Protein AF-A0AAU4M6V3-F1 (afdb_monomer_lite)

Foldseek 3Di:
DAPVVLVVVLVLQQDDPVCSVVPDDDDPPDGGPDALVRSQVVLVVVLVVVVVVVVVVDPPNPRFWDQAWPDPPPCPPDVDQDPCNVVCPGGGDTDTPDGDDGDDDDDDDDDPVRLVVLLVPDPDPVSNVLSVCCVPPVDDSVVSVVDDPVNDDDPVPPDDD

Radius of gyration: 23.72 Å; chains: 1; bounding box: 54×52×57 Å

pLDDT: mean 80.27, std 14.98, range [43.78, 98.06]

Sequence (161 aa):
MDLEAMAGFVAWLRLPPPARGGAVSVLPTVEPHCSASSVNRKLAAVGSFYEFHARSGVAVANLLVVMRPAGRHRAAATSFKPFLQHIASGKPERQRTIKLKADRRRPRVLTATQAQAILDACEHLRDRLLFALLLDTGVRIGEALGLRHDDLVALLDRWTW

Structure (mmCIF, N/CA/C/O backbone):
data_AF-A0AAU4M6V3-F1
#
_entry.id   AF-A0AAU4M6V3-F1
#
loop_
_atom_site.group_PDB
_atom_site.id
_atom_site.type_symbol
_atom_site.label_atom_id
_atom_site.label_alt_id
_atom_site.label_comp_id
_atom_site.label_asym_id
_atom_site.label_entity_id
_atom_site.label_seq_id
_atom_site.pdbx_PDB_ins_code
_atom_site.Cartn_x
_atom_site.Cartn_y
_atom_site.Cartn_z
_atom_site.occupancy
_atom_site.B_iso_or_equiv
_atom_site.auth_seq_id
_atom_site.auth_comp_id
_atom_site.auth_asym_id
_atom_site.auth_atom_id
_atom_site.pdbx_PDB_model_num
ATOM 1 N N . MET A 1 1 ? 16.292 1.849 -25.077 1.00 64.75 1 MET A N 1
ATOM 2 C CA . MET A 1 1 ? 16.595 2.289 -23.701 1.00 64.75 1 MET A CA 1
ATOM 3 C C . MET A 1 1 ? 17.654 1.353 -23.165 1.00 64.75 1 MET A C 1
ATOM 5 O O . MET A 1 1 ? 17.410 0.153 -23.151 1.00 64.75 1 MET A O 1
ATOM 9 N N . ASP A 1 2 ? 18.811 1.880 -22.792 1.00 76.06 2 ASP A N 1
ATOM 10 C CA . ASP A 1 2 ? 19.913 1.111 -22.219 1.00 76.06 2 ASP A CA 1
ATOM 11 C C . ASP A 1 2 ? 19.923 1.199 -20.681 1.00 76.06 2 ASP A C 1
ATOM 13 O O . ASP A 1 2 ? 19.052 1.808 -20.048 1.00 76.06 2 ASP A O 1
ATOM 17 N N . LEU A 1 3 ? 20.894 0.521 -20.071 1.00 77.44 3 LEU A N 1
ATOM 18 C CA . LEU A 1 3 ? 21.050 0.479 -18.621 1.00 77.44 3 LEU A CA 1
ATOM 19 C C . LEU A 1 3 ? 21.471 1.840 -18.046 1.00 77.44 3 LEU A C 1
ATOM 21 O O . LEU A 1 3 ? 21.048 2.196 -16.946 1.00 77.44 3 LEU A O 1
ATOM 25 N N . GLU A 1 4 ? 22.271 2.598 -18.791 1.00 82.75 4 GLU A N 1
ATOM 26 C CA . GLU A 1 4 ? 22.817 3.888 -18.376 1.00 82.75 4 GLU A CA 1
ATOM 27 C C . GLU A 1 4 ? 21.733 4.963 -18.307 1.00 82.75 4 GLU A C 1
ATOM 29 O O . GLU A 1 4 ? 21.595 5.622 -17.277 1.00 82.75 4 GLU A O 1
ATOM 34 N N . ALA A 1 5 ? 20.866 5.053 -19.319 1.00 83.81 5 ALA A N 1
ATOM 35 C CA . ALA A 1 5 ? 19.704 5.935 -19.300 1.00 83.81 5 ALA A CA 1
ATOM 36 C C . ALA A 1 5 ? 18.797 5.642 -18.099 1.00 83.81 5 ALA A C 1
ATOM 38 O O . ALA A 1 5 ? 18.231 6.551 -17.489 1.00 83.81 5 ALA A O 1
ATOM 39 N N . MET A 1 6 ? 18.673 4.369 -17.715 1.00 82.06 6 MET A N 1
ATOM 40 C CA . MET A 1 6 ? 17.839 3.976 -16.588 1.00 82.06 6 MET A CA 1
ATOM 41 C C . MET A 1 6 ? 18.514 4.230 -15.231 1.00 82.06 6 MET A C 1
ATOM 43 O O . MET A 1 6 ? 17.843 4.626 -14.274 1.00 82.06 6 MET A O 1
ATOM 47 N N . ALA A 1 7 ? 19.841 4.114 -15.146 1.00 85.25 7 ALA A N 1
ATOM 48 C CA . ALA A 1 7 ? 20.612 4.578 -13.995 1.00 85.25 7 ALA A CA 1
ATOM 49 C C . ALA A 1 7 ? 20.540 6.111 -13.843 1.00 85.25 7 ALA A C 1
ATOM 51 O O . ALA A 1 7 ? 20.292 6.608 -12.741 1.00 85.25 7 ALA A O 1
ATOM 52 N N . GLY A 1 8 ? 20.651 6.852 -14.949 1.00 89.62 8 GLY A N 1
ATOM 53 C CA . GLY A 1 8 ? 20.475 8.303 -15.005 1.00 89.62 8 GLY A CA 1
ATOM 54 C C . GLY A 1 8 ? 19.071 8.733 -14.581 1.00 89.62 8 GLY A C 1
ATOM 55 O O . GLY A 1 8 ? 18.921 9.640 -13.764 1.00 89.62 8 GLY A O 1
ATOM 56 N N . PHE A 1 9 ? 18.033 8.018 -15.021 1.00 88.56 9 PHE A N 1
ATOM 57 C CA . PHE A 1 9 ? 16.661 8.247 -14.564 1.00 88.56 9 PHE A CA 1
ATOM 58 C C . PHE A 1 9 ? 16.503 8.030 -13.053 1.00 88.56 9 PHE A C 1
ATOM 60 O O . PHE A 1 9 ? 15.847 8.822 -12.373 1.00 88.56 9 PHE A O 1
ATOM 67 N N . VAL A 1 10 ? 17.130 6.989 -12.491 1.00 90.44 10 VAL A N 1
ATOM 68 C CA . VAL A 1 10 ? 17.147 6.766 -11.037 1.00 90.44 10 VAL A CA 1
ATOM 69 C C . VAL A 1 10 ? 17.839 7.914 -10.304 1.00 90.44 10 VAL A C 1
ATOM 71 O O . VAL A 1 10 ? 17.310 8.377 -9.291 1.00 90.44 10 VAL A O 1
ATOM 74 N N . ALA A 1 11 ? 18.986 8.385 -10.799 1.00 89.69 11 ALA A N 1
ATOM 75 C CA . ALA A 1 11 ? 19.688 9.530 -10.226 1.00 89.69 11 ALA A CA 1
ATOM 76 C C . ALA A 1 11 ? 18.811 10.792 -10.270 1.00 89.69 11 ALA A C 1
ATOM 78 O O . ALA A 1 11 ? 18.588 11.424 -9.239 1.00 89.69 11 ALA A O 1
ATOM 79 N N . TRP A 1 12 ? 18.204 11.081 -11.423 1.00 91.56 12 TRP A N 1
ATOM 80 C CA . TRP A 1 12 ? 17.299 12.212 -11.624 1.00 91.56 12 TRP A CA 1
ATOM 81 C C . TRP A 1 12 ? 16.072 12.175 -10.699 1.00 91.56 12 TRP A C 1
ATOM 83 O O . TRP A 1 12 ? 15.699 13.188 -10.106 1.00 91.56 12 TRP A O 1
ATOM 93 N N . LEU A 1 13 ? 15.469 10.999 -10.486 1.00 91.88 13 LEU A N 1
ATOM 94 C CA . LEU A 1 13 ? 14.350 10.829 -9.551 1.00 91.88 13 LEU A CA 1
ATOM 95 C C . LEU A 1 13 ? 14.723 11.129 -8.094 1.00 91.88 13 LEU A C 1
ATOM 97 O O . LEU A 1 13 ? 13.851 11.511 -7.305 1.00 91.88 13 LEU A O 1
ATOM 101 N N . ARG A 1 14 ? 15.988 10.913 -7.722 1.00 90.88 14 ARG A N 1
ATOM 102 C CA . ARG A 1 14 ? 16.494 11.165 -6.369 1.00 90.88 14 ARG A CA 1
ATOM 103 C C . ARG A 1 14 ? 16.836 12.636 -6.135 1.00 90.88 14 ARG A C 1
ATOM 105 O O . ARG A 1 14 ? 16.884 13.029 -4.972 1.00 90.88 14 ARG A O 1
ATOM 112 N N . LEU A 1 15 ? 16.977 13.442 -7.190 1.00 91.50 15 LEU A N 1
ATOM 113 C CA . LEU A 1 15 ? 17.147 14.889 -7.067 1.00 91.50 15 LEU A CA 1
ATOM 114 C C . LEU A 1 15 ? 15.860 15.563 -6.542 1.00 91.50 15 LEU A C 1
ATOM 116 O O . LEU A 1 15 ? 14.745 15.190 -6.958 1.00 91.50 15 LEU A O 1
ATOM 120 N N . PRO A 1 16 ? 15.993 16.586 -5.675 1.00 88.88 16 PRO A N 1
ATOM 121 C CA . PRO A 1 16 ? 14.912 17.510 -5.351 1.00 88.88 16 PRO A CA 1
ATOM 122 C C . PRO A 1 16 ? 14.309 18.131 -6.620 1.00 88.88 16 PRO A C 1
ATOM 124 O O . PRO A 1 16 ? 15.058 18.415 -7.556 1.00 88.88 16 PRO A O 1
ATOM 127 N N . PRO A 1 17 ? 12.986 18.383 -6.678 1.00 89.00 17 PRO A N 1
ATOM 128 C CA . PRO A 1 17 ? 12.339 18.945 -7.864 1.00 89.00 17 PRO A CA 1
ATOM 129 C C . PRO A 1 17 ? 13.012 20.212 -8.426 1.00 89.00 17 PRO A C 1
ATOM 131 O O . PRO A 1 17 ? 13.199 20.249 -9.641 1.00 89.00 17 PRO A O 1
ATOM 134 N N . PRO A 1 18 ? 13.469 21.183 -7.605 1.00 85.69 18 PRO A N 1
ATOM 135 C CA . PRO A 1 18 ? 14.157 22.375 -8.114 1.00 85.69 18 PRO A CA 1
ATOM 136 C C . PRO A 1 18 ? 15.492 22.080 -8.814 1.00 85.69 18 PRO A C 1
ATOM 138 O O . PRO A 1 18 ? 15.881 22.790 -9.733 1.00 85.69 18 PRO A O 1
ATOM 141 N N . ALA A 1 19 ? 16.189 21.012 -8.418 1.00 86.00 19 ALA A N 1
ATOM 142 C CA . ALA A 1 19 ? 17.497 20.656 -8.966 1.00 86.00 19 ALA A CA 1
ATOM 143 C C . ALA A 1 19 ? 17.424 19.810 -10.246 1.00 86.00 19 ALA A C 1
ATOM 145 O O . ALA A 1 19 ? 18.429 19.599 -10.921 1.00 86.00 19 ALA A O 1
ATOM 146 N N . ARG A 1 20 ? 16.234 19.330 -10.624 1.00 87.62 20 ARG A N 1
ATOM 147 C CA . ARG A 1 20 ? 16.053 18.489 -11.819 1.00 87.62 20 ARG A CA 1
ATOM 148 C C . ARG A 1 20 ? 16.263 19.226 -13.135 1.00 87.62 20 ARG A C 1
ATOM 150 O O . ARG A 1 20 ? 16.505 18.566 -14.140 1.00 87.62 20 ARG A O 1
ATOM 157 N N . GLY A 1 21 ? 16.153 20.553 -13.121 1.00 82.81 21 GLY A N 1
ATOM 158 C CA . GLY A 1 21 ? 16.439 21.413 -14.269 1.00 82.81 21 GLY A CA 1
ATOM 159 C C . GLY A 1 21 ? 17.926 21.727 -14.462 1.00 82.81 21 GLY A C 1
ATOM 160 O O . GLY A 1 21 ? 18.253 22.489 -15.359 1.00 82.81 21 GLY A O 1
ATOM 161 N N . GLY A 1 22 ? 18.826 21.203 -13.617 1.00 79.50 22 GLY A N 1
ATOM 162 C CA . GLY A 1 22 ? 20.278 21.409 -13.737 1.00 79.50 22 GLY A CA 1
ATOM 163 C C . GLY A 1 22 ? 20.792 22.778 -13.271 1.00 79.50 22 GLY A C 1
ATOM 164 O O . GLY A 1 22 ? 21.996 22.958 -13.142 1.00 79.50 22 GLY A O 1
ATOM 165 N N . ALA A 1 23 ? 19.901 23.721 -12.954 1.00 78.88 23 ALA A N 1
ATOM 166 C CA . ALA A 1 23 ? 20.256 25.061 -12.476 1.00 78.88 23 ALA A CA 1
ATOM 167 C C . ALA A 1 23 ? 20.758 25.099 -11.019 1.00 78.88 23 ALA A C 1
ATOM 169 O O . ALA A 1 23 ? 21.280 26.117 -10.572 1.00 78.88 23 ALA A O 1
ATOM 170 N N . VAL A 1 24 ? 20.583 24.009 -10.263 1.00 79.50 24 VAL A N 1
ATOM 171 C CA . VAL A 1 24 ? 20.947 23.924 -8.843 1.00 79.50 24 VAL A CA 1
ATOM 172 C C . VAL A 1 24 ? 21.761 22.658 -8.601 1.00 79.50 24 VAL A C 1
ATOM 174 O O . VAL A 1 24 ? 21.300 21.553 -8.891 1.00 79.50 24 VAL A O 1
ATOM 177 N N . SER A 1 25 ? 22.957 22.820 -8.033 1.00 78.56 25 SER A N 1
ATOM 178 C CA . SER A 1 25 ? 23.787 21.705 -7.570 1.00 78.56 25 SER A CA 1
ATOM 179 C C . SER A 1 25 ? 23.246 21.144 -6.254 1.00 78.56 25 SER A C 1
ATOM 181 O O . SER A 1 25 ? 22.911 21.894 -5.336 1.00 78.56 25 SER A O 1
ATOM 183 N N . VAL A 1 26 ? 23.160 19.817 -6.154 1.00 81.81 26 VAL A N 1
ATOM 184 C CA . VAL A 1 26 ? 22.721 19.114 -4.942 1.00 81.81 26 VAL A CA 1
ATOM 185 C C . VAL A 1 26 ? 23.942 18.564 -4.229 1.00 81.81 26 VAL A C 1
ATOM 187 O O . VAL A 1 26 ? 24.701 17.782 -4.801 1.00 81.81 26 VAL A O 1
ATOM 190 N N . LEU A 1 27 ? 24.117 18.943 -2.965 1.00 82.75 27 LEU A N 1
ATOM 191 C CA . LEU A 1 27 ? 25.194 18.405 -2.143 1.00 82.75 27 LEU A CA 1
ATOM 192 C C . LEU A 1 27 ? 24.935 16.923 -1.804 1.00 82.75 27 LEU A C 1
ATOM 194 O O . LEU A 1 27 ? 23.781 16.546 -1.583 1.00 82.75 27 LEU A O 1
ATOM 198 N N . PRO A 1 28 ? 25.982 16.084 -1.673 1.00 76.81 28 PRO A N 1
ATOM 199 C CA . PRO A 1 28 ? 25.837 14.663 -1.327 1.00 76.81 28 PRO A CA 1
ATOM 200 C C . PRO A 1 28 ? 25.147 14.389 0.019 1.00 76.81 28 PRO A C 1
ATOM 202 O O . PRO A 1 28 ? 24.703 13.272 0.269 1.00 76.81 28 PRO A O 1
ATOM 205 N N . THR A 1 29 ? 25.076 15.396 0.889 1.00 82.44 29 THR A N 1
ATOM 206 C CA . THR A 1 29 ? 24.451 15.349 2.217 1.00 82.44 29 THR A CA 1
ATOM 207 C C . THR A 1 29 ? 22.935 15.529 2.185 1.00 82.44 29 THR A C 1
ATOM 209 O O . THR A 1 29 ? 22.272 15.248 3.181 1.00 82.44 29 THR A O 1
ATOM 212 N N . VAL A 1 30 ? 22.369 15.996 1.068 1.00 83.50 30 VAL A N 1
ATOM 213 C CA . VAL A 1 30 ? 20.926 16.217 0.941 1.00 83.50 30 VAL A CA 1
ATOM 214 C C . VAL A 1 30 ? 20.210 14.877 0.819 1.00 83.50 30 VAL A C 1
ATOM 216 O O . VAL A 1 30 ? 20.567 14.029 -0.005 1.00 83.50 30 VAL A O 1
ATOM 219 N N . GLU A 1 31 ? 19.161 14.694 1.619 1.00 86.38 31 GLU A N 1
ATOM 220 C CA . GLU A 1 31 ? 18.355 13.484 1.544 1.00 86.38 31 GLU A CA 1
ATOM 221 C C . GLU A 1 31 ? 17.727 13.312 0.149 1.00 86.38 31 GLU A C 1
ATOM 223 O O . GLU A 1 31 ? 17.201 14.267 -0.436 1.00 86.38 31 GLU A O 1
ATOM 228 N N . PRO A 1 32 ? 17.727 12.085 -0.402 1.00 86.94 32 PRO A N 1
ATOM 229 C CA . PRO A 1 32 ? 17.083 11.816 -1.677 1.00 86.94 32 PRO A CA 1
ATOM 230 C C . PRO A 1 32 ? 15.593 12.149 -1.630 1.00 86.94 32 PRO A C 1
ATOM 232 O O . PRO A 1 32 ? 14.861 11.635 -0.786 1.00 86.94 32 PRO A O 1
ATOM 235 N N . HIS A 1 33 ? 15.108 12.904 -2.614 1.00 90.19 33 HIS A N 1
ATOM 236 C CA . HIS A 1 33 ? 13.702 13.310 -2.659 1.00 90.19 33 HIS A CA 1
ATOM 237 C C . HIS A 1 33 ? 12.734 12.120 -2.781 1.00 90.19 33 HIS A C 1
ATOM 239 O O . HIS A 1 33 ? 11.672 12.091 -2.163 1.00 90.19 33 HIS A O 1
ATOM 245 N N . CYS A 1 34 ? 13.082 11.113 -3.588 1.00 89.75 34 CYS A N 1
ATOM 246 C CA . CYS A 1 34 ? 12.323 9.867 -3.665 1.00 89.75 34 CYS A CA 1
ATOM 247 C C . CYS A 1 34 ? 12.970 8.782 -2.801 1.00 89.75 34 CYS A C 1
ATOM 249 O O . CYS A 1 34 ? 14.129 8.418 -3.009 1.00 89.75 34 CYS A O 1
ATOM 251 N N . SER A 1 35 ? 12.174 8.171 -1.918 1.00 90.38 35 SER A N 1
ATOM 252 C CA . SER A 1 35 ? 12.587 6.952 -1.217 1.00 90.38 35 SER A CA 1
ATOM 253 C C . SER A 1 35 ? 12.870 5.808 -2.203 1.00 90.38 35 SER A C 1
ATOM 255 O O . SER A 1 35 ? 12.287 5.739 -3.292 1.00 90.38 35 SER A O 1
ATOM 257 N N . ALA A 1 36 ? 13.717 4.855 -1.808 1.00 91.06 36 ALA A N 1
ATOM 258 C CA . ALA A 1 36 ? 14.049 3.696 -2.639 1.00 91.06 36 ALA A CA 1
ATOM 259 C C . ALA A 1 36 ? 12.809 2.878 -3.058 1.00 91.06 36 ALA A C 1
ATOM 261 O O . ALA A 1 36 ? 12.754 2.366 -4.176 1.00 91.06 36 ALA A O 1
ATOM 262 N N . SER A 1 37 ? 11.784 2.778 -2.201 1.00 89.19 37 SER A N 1
ATOM 263 C CA . SER A 1 37 ? 10.534 2.085 -2.541 1.00 89.19 37 SER A CA 1
ATOM 264 C C . SER A 1 37 ? 9.724 2.845 -3.596 1.00 89.19 37 SER A C 1
ATOM 266 O O . SER A 1 37 ? 9.164 2.220 -4.499 1.00 89.19 37 SER A O 1
ATOM 268 N N . SER A 1 38 ? 9.711 4.180 -3.541 1.00 91.50 38 SER A N 1
ATOM 269 C CA . SER A 1 38 ? 9.089 5.028 -4.561 1.00 91.50 38 SER A CA 1
ATOM 270 C C . SER A 1 38 ? 9.813 4.924 -5.904 1.00 91.50 38 SER A C 1
ATOM 272 O O . SER A 1 38 ? 9.159 4.751 -6.930 1.00 91.50 38 SER A O 1
ATOM 274 N N . VAL A 1 39 ? 11.151 4.954 -5.910 1.00 91.81 39 VAL A N 1
ATOM 275 C CA . VAL A 1 39 ? 11.948 4.756 -7.134 1.00 91.81 39 VAL A CA 1
ATOM 276 C C . VAL A 1 39 ? 11.664 3.385 -7.743 1.00 91.81 39 VAL A C 1
ATOM 278 O O . VAL A 1 39 ? 11.321 3.301 -8.917 1.00 91.81 39 VAL A O 1
ATOM 281 N N . ASN A 1 40 ? 11.711 2.316 -6.945 1.00 90.94 40 ASN A N 1
ATOM 282 C CA . ASN A 1 40 ? 11.431 0.962 -7.426 1.00 90.94 40 ASN A CA 1
ATOM 283 C C . ASN A 1 40 ? 10.020 0.820 -8.019 1.00 90.94 40 ASN A C 1
ATOM 285 O O . ASN A 1 40 ? 9.834 0.056 -8.962 1.00 90.94 40 ASN A O 1
ATOM 289 N N . ARG A 1 41 ? 9.031 1.556 -7.496 1.00 89.56 41 ARG A N 1
ATOM 290 C CA . ARG A 1 41 ? 7.662 1.582 -8.035 1.00 89.56 41 ARG A CA 1
ATOM 291 C C . ARG A 1 41 ? 7.578 2.320 -9.371 1.00 89.56 41 ARG A C 1
ATOM 293 O O . ARG A 1 41 ? 6.912 1.842 -10.280 1.00 89.56 41 ARG A O 1
ATOM 300 N N . LYS A 1 42 ? 8.291 3.440 -9.517 1.00 90.88 42 LYS A N 1
ATOM 301 C CA . LYS A 1 42 ? 8.393 4.171 -10.793 1.00 90.88 42 LYS A CA 1
ATOM 302 C C . LYS A 1 42 ? 9.113 3.338 -11.854 1.00 90.88 42 LYS A C 1
ATOM 304 O O . LYS A 1 42 ? 8.586 3.164 -12.946 1.00 90.88 42 LYS A O 1
ATOM 309 N N . LEU A 1 43 ? 10.244 2.728 -11.491 1.00 88.56 43 LEU A N 1
ATOM 310 C CA . LEU A 1 43 ? 10.922 1.725 -12.321 1.00 88.56 43 LEU A CA 1
ATOM 311 C C . LEU A 1 43 ? 9.987 0.573 -12.681 1.00 88.56 43 LEU A C 1
ATOM 313 O O . LEU A 1 43 ? 10.112 -0.013 -13.757 1.00 88.56 43 LEU A O 1
ATOM 317 N N . ALA A 1 44 ? 9.040 0.250 -11.794 1.00 85.44 44 ALA A N 1
ATOM 318 C CA . ALA A 1 44 ? 8.083 -0.791 -12.079 1.00 85.44 44 ALA A CA 1
ATOM 319 C C . ALA A 1 44 ? 7.132 -0.447 -13.218 1.00 85.44 44 ALA A C 1
ATOM 321 O O . ALA A 1 44 ? 7.046 -1.223 -14.169 1.00 85.44 44 ALA A O 1
ATOM 322 N N . ALA A 1 45 ? 6.513 0.727 -13.141 1.00 89.19 45 ALA A N 1
ATOM 323 C CA . ALA A 1 45 ? 5.624 1.235 -14.175 1.00 89.19 45 ALA A CA 1
ATOM 324 C C . ALA A 1 45 ? 6.338 1.394 -15.528 1.00 89.19 45 ALA A C 1
ATOM 326 O O . ALA A 1 45 ? 5.841 0.927 -16.551 1.00 89.19 45 ALA A O 1
ATOM 327 N N . VAL A 1 46 ? 7.540 1.982 -15.529 1.00 86.69 46 VAL A N 1
ATOM 328 C CA . VAL A 1 46 ? 8.340 2.158 -16.753 1.00 86.69 46 VAL A CA 1
ATOM 329 C C . VAL A 1 46 ? 8.719 0.802 -17.349 1.00 86.69 46 VAL A C 1
ATOM 331 O O . VAL A 1 46 ? 8.536 0.572 -18.541 1.00 86.69 46 VAL A O 1
ATOM 334 N N . GLY A 1 47 ? 9.185 -0.135 -16.518 1.00 80.69 47 GLY A N 1
ATOM 335 C CA . GLY A 1 47 ? 9.531 -1.479 -16.976 1.00 80.69 47 GLY A CA 1
ATOM 336 C C . GLY A 1 47 ? 8.342 -2.226 -17.587 1.00 80.69 47 GLY A C 1
ATOM 337 O O . GLY A 1 47 ? 8.499 -2.831 -18.641 1.00 80.69 47 GLY A O 1
ATOM 338 N N . SER A 1 48 ? 7.152 -2.152 -16.975 1.00 81.00 48 SER A N 1
ATOM 339 C CA . SER A 1 48 ? 5.950 -2.796 -17.531 1.00 81.00 48 SER A CA 1
ATOM 340 C C . SER A 1 48 ? 5.475 -2.142 -18.827 1.00 81.00 48 SER A C 1
ATOM 342 O O . SER A 1 48 ? 5.002 -2.841 -19.717 1.00 81.00 48 SER A O 1
ATOM 344 N N . PHE A 1 49 ? 5.627 -0.821 -18.956 1.00 84.19 49 PHE A N 1
ATOM 345 C CA . PHE A 1 49 ? 5.287 -0.096 -20.180 1.00 84.19 49 PHE A CA 1
ATOM 346 C C . PHE A 1 49 ? 6.137 -0.570 -21.363 1.00 84.19 49 PHE A C 1
ATOM 348 O O . PHE A 1 49 ? 5.605 -0.955 -22.403 1.00 84.19 49 PHE A O 1
ATOM 355 N N . TYR A 1 50 ? 7.461 -0.625 -21.195 1.00 79.94 50 TYR A N 1
ATOM 356 C CA . TYR A 1 50 ? 8.324 -1.116 -22.267 1.00 79.94 50 TYR A CA 1
ATOM 357 C C . TYR A 1 50 ? 8.134 -2.611 -22.518 1.00 79.94 50 TYR A C 1
ATOM 359 O O . TYR A 1 50 ? 8.124 -3.022 -23.674 1.00 79.94 50 TYR A O 1
ATOM 367 N N . GLU A 1 51 ? 7.912 -3.421 -21.478 1.00 77.44 51 GLU A N 1
ATOM 368 C CA . GLU A 1 51 ? 7.593 -4.843 -21.649 1.00 77.44 51 GLU A CA 1
ATOM 369 C C . GLU A 1 51 ? 6.350 -5.058 -22.521 1.00 77.44 51 GLU A C 1
ATOM 371 O O . GLU A 1 51 ? 6.372 -5.914 -23.406 1.00 77.44 51 GLU A O 1
ATOM 376 N N . PHE A 1 52 ? 5.294 -4.271 -22.306 1.00 82.50 52 PHE A N 1
ATOM 377 C CA . PHE A 1 52 ? 4.105 -4.291 -23.154 1.00 82.50 52 PHE A CA 1
ATOM 378 C C . PHE A 1 52 ? 4.466 -4.008 -24.620 1.00 82.50 52 PHE A C 1
ATOM 380 O O . PHE A 1 52 ? 4.128 -4.797 -25.498 1.00 82.50 52 PHE A O 1
ATOM 387 N N . HIS A 1 53 ? 5.246 -2.957 -24.880 1.00 80.06 53 HIS A N 1
ATOM 388 C CA . HIS A 1 53 ? 5.675 -2.607 -26.236 1.00 80.06 53 HIS A CA 1
ATOM 389 C C . HIS A 1 53 ? 6.565 -3.666 -26.903 1.00 80.06 53 HIS A C 1
ATOM 391 O O . HIS A 1 53 ? 6.439 -3.894 -28.105 1.00 80.06 53 HIS A O 1
ATOM 397 N N . ALA A 1 54 ? 7.419 -4.360 -26.149 1.00 77.69 54 ALA A N 1
ATOM 398 C CA . ALA A 1 54 ? 8.215 -5.453 -26.707 1.00 77.69 54 ALA A CA 1
ATOM 399 C C . ALA A 1 54 ? 7.377 -6.656 -27.131 1.00 77.69 54 ALA A C 1
ATOM 401 O O . ALA A 1 54 ? 7.714 -7.299 -28.122 1.00 77.69 54 ALA A O 1
ATOM 402 N N . ARG A 1 55 ? 6.268 -6.941 -26.439 1.00 77.25 55 ARG A N 1
ATOM 403 C CA . ARG A 1 55 ? 5.310 -7.962 -26.898 1.00 77.25 55 ARG A CA 1
ATOM 404 C C . ARG A 1 55 ? 4.611 -7.543 -28.192 1.00 77.25 55 ARG A C 1
ATOM 406 O O . ARG A 1 55 ? 4.268 -8.404 -28.989 1.00 77.25 55 ARG A O 1
ATOM 413 N N . SER A 1 56 ? 4.482 -6.240 -28.421 1.00 81.56 56 SER A N 1
ATOM 414 C CA . SER A 1 56 ? 3.958 -5.654 -29.659 1.00 81.56 56 SER A CA 1
ATOM 415 C C . SER A 1 56 ? 5.017 -5.477 -30.762 1.00 81.56 56 SER A C 1
ATOM 417 O O . SER A 1 56 ? 4.761 -4.778 -31.736 1.00 81.56 56 SER A O 1
ATOM 419 N N . GLY A 1 57 ? 6.210 -6.074 -30.623 1.00 74.06 57 GLY A N 1
ATOM 420 C CA . GLY A 1 57 ? 7.260 -6.064 -31.653 1.00 74.06 57 GLY A CA 1
ATOM 421 C C . GLY A 1 57 ? 8.228 -4.875 -31.607 1.00 74.06 57 GLY A C 1
ATOM 422 O O . GLY A 1 57 ? 9.124 -4.779 -32.442 1.00 74.06 57 GLY A O 1
ATOM 423 N N . VAL A 1 58 ? 8.109 -3.981 -30.622 1.00 73.06 58 VAL A N 1
ATOM 424 C CA . VAL A 1 58 ? 9.007 -2.826 -30.469 1.00 73.06 58 VAL A CA 1
ATOM 425 C C . VAL A 1 58 ? 10.218 -3.219 -29.617 1.00 73.06 58 VAL A C 1
ATOM 427 O O . VAL A 1 58 ? 10.103 -3.444 -28.412 1.00 73.06 58 VAL A O 1
ATOM 430 N N . ALA A 1 59 ? 11.407 -3.281 -30.224 1.00 64.81 59 ALA A N 1
ATOM 431 C CA . ALA A 1 59 ? 12.646 -3.806 -29.632 1.00 64.81 59 ALA A CA 1
ATOM 432 C C . ALA A 1 59 ? 13.294 -2.913 -28.543 1.00 64.81 59 ALA A C 1
ATOM 434 O O . ALA A 1 59 ? 14.506 -2.717 -28.517 1.00 64.81 59 ALA A O 1
ATOM 435 N N . VAL A 1 60 ? 12.507 -2.354 -27.621 1.00 62.84 60 VAL A N 1
ATOM 436 C CA . VAL A 1 60 ? 12.992 -1.422 -26.587 1.00 62.84 60 VAL A CA 1
ATOM 437 C C . VAL A 1 60 ? 13.145 -2.092 -25.212 1.00 62.84 60 VAL A C 1
ATOM 439 O O . VAL A 1 60 ? 13.924 -1.610 -24.392 1.00 62.84 60 VAL A O 1
ATOM 442 N N . ALA A 1 61 ? 12.473 -3.222 -24.944 1.00 58.59 61 ALA A N 1
ATOM 443 C CA . ALA A 1 61 ? 12.425 -3.815 -23.595 1.00 58.59 61 ALA A CA 1
ATOM 444 C C . ALA A 1 61 ? 13.480 -4.882 -23.284 1.00 58.59 61 ALA A C 1
ATOM 446 O O . ALA A 1 61 ? 13.706 -5.177 -22.109 1.00 58.59 61 ALA A O 1
ATOM 447 N N . ASN A 1 62 ? 14.124 -5.468 -24.298 1.00 58.84 62 ASN A N 1
ATOM 448 C CA . ASN A 1 62 ? 15.034 -6.605 -24.095 1.00 58.84 62 ASN A CA 1
ATOM 449 C C . ASN A 1 62 ? 16.280 -6.249 -23.259 1.00 58.84 62 ASN A C 1
ATOM 451 O O . ASN A 1 62 ? 16.916 -7.143 -22.717 1.00 58.84 62 ASN A O 1
ATOM 455 N N . LEU A 1 63 ? 16.593 -4.958 -23.093 1.00 57.91 63 LEU A N 1
ATOM 456 C CA . LEU A 1 63 ? 17.742 -4.472 -22.316 1.00 57.91 63 LEU A CA 1
ATOM 457 C C . LEU A 1 63 ? 17.447 -4.254 -20.817 1.00 57.91 63 LEU A C 1
ATOM 459 O O . LEU A 1 63 ? 18.366 -4.025 -20.033 1.00 57.91 63 LEU A O 1
ATOM 463 N N . LEU A 1 64 ? 16.180 -4.322 -20.387 1.00 58.75 64 LEU A N 1
ATOM 464 C CA . LEU A 1 64 ? 15.756 -3.908 -19.034 1.00 58.75 64 LEU A CA 1
ATOM 465 C C . LEU A 1 64 ? 15.436 -5.071 -18.086 1.00 58.75 64 LEU A C 1
ATOM 467 O O . LEU A 1 64 ? 15.106 -4.857 -16.911 1.00 58.75 64 LEU A O 1
ATOM 471 N N . VAL A 1 65 ? 15.510 -6.300 -18.590 1.00 60.03 65 VAL A N 1
ATOM 472 C CA . VAL A 1 65 ? 15.105 -7.506 -17.875 1.00 60.03 65 VAL A CA 1
ATOM 473 C C . VAL A 1 65 ? 16.221 -8.535 -17.956 1.00 60.03 65 VAL A C 1
ATOM 475 O O . VAL A 1 65 ? 16.604 -8.965 -19.037 1.00 60.03 65 VAL A O 1
ATOM 478 N N . VAL A 1 66 ? 16.703 -8.974 -16.796 1.00 61.28 66 VAL A N 1
ATOM 479 C CA . VAL A 1 66 ? 17.589 -10.131 -16.682 1.00 61.28 66 VAL A CA 1
ATOM 480 C C . VAL A 1 66 ? 16.734 -11.344 -16.346 1.00 61.28 66 VAL A C 1
ATOM 482 O O . VAL A 1 66 ? 15.928 -11.323 -15.411 1.00 61.28 66 VAL A O 1
ATOM 485 N N . MET A 1 67 ? 16.928 -12.426 -17.094 1.00 55.06 67 MET A N 1
ATOM 486 C CA . MET A 1 67 ? 16.423 -13.735 -16.699 1.00 55.06 67 MET A CA 1
ATOM 487 C C . MET A 1 67 ? 17.250 -14.203 -15.505 1.00 55.06 67 MET A C 1
ATOM 489 O O . MET A 1 67 ? 18.439 -14.482 -15.648 1.00 55.06 67 MET A O 1
ATOM 493 N N . ARG A 1 68 ? 16.653 -14.255 -14.313 1.00 56.44 68 ARG A N 1
ATOM 494 C CA . ARG A 1 68 ? 17.314 -14.862 -13.154 1.00 56.44 68 ARG A CA 1
ATOM 495 C C . ARG A 1 68 ? 16.784 -16.279 -12.956 1.00 56.44 68 ARG A C 1
ATOM 497 O O . ARG A 1 68 ? 15.586 -16.496 -13.146 1.00 56.44 68 ARG A O 1
ATOM 504 N N . PRO A 1 69 ? 17.640 -17.240 -12.559 1.00 53.38 69 PRO A N 1
ATOM 505 C CA . PRO A 1 69 ? 17.185 -18.563 -12.152 1.00 53.38 69 PRO A CA 1
ATOM 506 C C . PRO A 1 69 ? 16.043 -18.435 -11.146 1.00 53.38 69 PRO A C 1
ATOM 508 O O . PRO A 1 69 ? 16.057 -17.512 -10.326 1.00 53.38 69 PRO A O 1
ATOM 511 N N . ALA A 1 70 ? 15.059 -19.334 -11.222 1.00 56.34 70 ALA A N 1
ATOM 512 C CA . ALA A 1 70 ? 13.926 -19.362 -10.304 1.00 56.34 70 ALA A CA 1
ATOM 513 C C . ALA A 1 70 ? 14.453 -19.366 -8.862 1.00 56.34 70 ALA A C 1
ATOM 515 O O . ALA A 1 70 ? 14.977 -20.365 -8.370 1.00 56.34 70 ALA A O 1
ATOM 516 N N . GLY A 1 71 ? 14.404 -18.213 -8.198 1.00 50.31 71 GLY A N 1
ATOM 517 C CA . GLY A 1 71 ? 15.011 -18.071 -6.887 1.00 50.31 71 GLY A CA 1
ATOM 518 C C . GLY A 1 71 ? 14.220 -18.879 -5.867 1.00 50.31 71 GLY A C 1
ATOM 519 O O . GLY A 1 71 ? 13.068 -18.547 -5.587 1.00 50.31 71 GLY A O 1
ATOM 520 N N . ARG A 1 72 ? 14.870 -19.858 -5.224 1.00 47.97 72 ARG A N 1
ATOM 521 C CA . ARG A 1 72 ? 14.355 -20.602 -4.052 1.00 47.97 72 ARG A CA 1
ATOM 522 C C . ARG A 1 72 ? 13.844 -19.672 -2.932 1.00 47.97 72 ARG A C 1
ATOM 524 O O . ARG A 1 72 ? 13.042 -20.074 -2.101 1.00 47.97 72 ARG A O 1
ATOM 531 N N . HIS A 1 73 ? 14.277 -18.407 -2.948 1.00 45.31 73 HIS A N 1
ATOM 532 C CA . HIS A 1 73 ? 14.079 -17.401 -1.905 1.00 45.31 73 HIS A CA 1
ATOM 533 C C . HIS A 1 73 ? 12.927 -16.401 -2.124 1.00 45.31 73 HIS A C 1
ATOM 535 O O . HIS A 1 73 ? 12.733 -15.535 -1.272 1.00 45.31 73 HIS A O 1
ATOM 541 N N . ARG A 1 74 ? 12.153 -16.466 -3.222 1.00 46.53 74 ARG A N 1
ATOM 542 C CA . ARG A 1 74 ? 10.950 -15.608 -3.385 1.00 46.53 74 ARG A CA 1
ATOM 543 C C . ARG A 1 74 ? 9.611 -16.312 -3.222 1.00 46.53 74 AR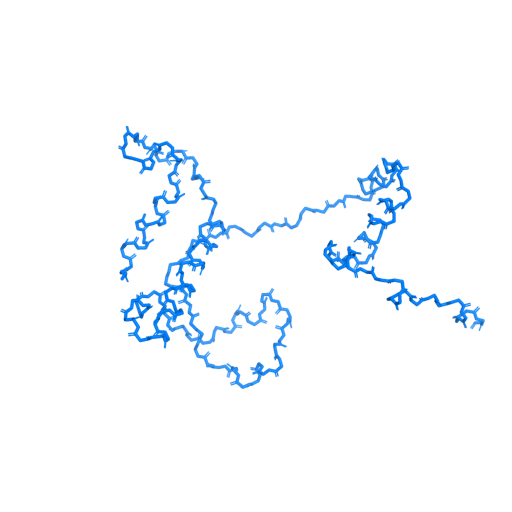G A C 1
ATOM 545 O O . ARG A 1 74 ? 8.617 -15.621 -3.027 1.00 46.53 74 ARG A O 1
ATOM 552 N N . ALA A 1 75 ? 9.592 -17.641 -3.153 1.00 43.78 75 ALA A N 1
ATOM 553 C CA . ALA A 1 75 ? 8.398 -18.388 -2.751 1.00 43.78 75 ALA A CA 1
ATOM 554 C C . ALA A 1 75 ? 7.930 -18.075 -1.306 1.00 43.78 75 ALA A C 1
ATOM 556 O O . ALA A 1 75 ? 6.920 -18.608 -0.867 1.00 43.78 75 ALA A O 1
ATOM 557 N N . ALA A 1 76 ? 8.652 -17.220 -0.568 1.00 43.78 76 ALA A N 1
ATOM 558 C CA . ALA A 1 76 ? 8.414 -16.911 0.840 1.00 43.78 76 ALA A CA 1
ATOM 559 C C . ALA A 1 76 ? 8.308 -15.402 1.154 1.00 43.78 76 ALA A C 1
ATOM 561 O O . ALA A 1 76 ? 8.563 -14.992 2.282 1.00 43.78 76 ALA A O 1
ATOM 562 N N . ALA A 1 77 ? 7.958 -14.538 0.190 1.00 48.25 77 ALA A N 1
ATOM 563 C CA . ALA A 1 77 ? 7.544 -13.168 0.544 1.00 48.25 77 ALA A CA 1
ATOM 564 C C . ALA A 1 77 ? 6.056 -13.099 0.931 1.00 48.25 77 ALA A C 1
ATOM 566 O O . ALA A 1 77 ? 5.670 -12.265 1.748 1.00 48.25 77 ALA A O 1
ATOM 567 N N . THR A 1 78 ? 5.251 -14.000 0.368 1.00 52.84 78 THR A N 1
ATOM 568 C CA . THR A 1 78 ? 3.833 -14.207 0.663 1.00 52.84 78 THR A CA 1
ATOM 569 C C . THR A 1 78 ? 3.559 -15.706 0.571 1.00 52.84 78 THR A C 1
ATOM 571 O O . THR A 1 78 ? 4.030 -16.342 -0.368 1.00 52.84 78 THR A O 1
ATOM 574 N N . SER A 1 79 ? 2.794 -16.276 1.502 1.00 56.78 79 SER A N 1
ATOM 575 C CA . SER A 1 79 ? 2.352 -17.684 1.464 1.00 56.78 79 SER A CA 1
ATOM 576 C C . SER A 1 79 ? 1.435 -18.008 0.274 1.00 56.78 79 SER A C 1
ATOM 578 O O . SER A 1 79 ? 1.148 -19.175 0.014 1.00 56.78 79 SER A O 1
ATOM 580 N N . PHE A 1 80 ? 0.985 -16.986 -0.459 1.00 69.62 80 PHE A N 1
ATOM 581 C CA . PHE A 1 80 ? 0.129 -17.127 -1.625 1.00 69.62 80 PHE A CA 1
ATOM 582 C C . PHE A 1 80 ? 0.850 -17.841 -2.778 1.00 69.62 80 PHE A C 1
ATOM 584 O O . PHE A 1 80 ? 1.804 -17.315 -3.355 1.00 69.62 80 PHE A O 1
ATOM 591 N N . LYS A 1 81 ? 0.359 -19.034 -3.127 1.00 72.56 81 LYS A N 1
ATOM 592 C CA . LYS A 1 81 ? 0.759 -19.794 -4.315 1.00 72.56 81 LYS A CA 1
ATOM 593 C C . LYS A 1 81 ? -0.377 -19.717 -5.342 1.00 72.56 81 LYS A C 1
ATOM 595 O O . LYS A 1 81 ? -1.468 -20.198 -5.044 1.00 72.56 81 LYS A O 1
ATOM 600 N N . PRO A 1 82 ? -0.155 -19.131 -6.531 1.00 74.44 82 PRO A N 1
ATOM 601 C CA . PRO A 1 82 ? -1.150 -19.130 -7.599 1.00 74.44 82 PRO A CA 1
ATOM 602 C C . PRO A 1 82 ? -1.546 -20.550 -8.018 1.00 74.44 82 PRO A C 1
ATOM 604 O O . PRO A 1 82 ? -0.740 -21.474 -7.921 1.00 74.44 82 PRO A O 1
ATOM 607 N N . PHE A 1 83 ? -2.751 -20.707 -8.570 1.00 78.56 83 PHE A N 1
ATOM 608 C CA . PHE A 1 83 ? -3.304 -22.003 -8.992 1.00 78.56 83 PHE A CA 1
ATOM 609 C C . PHE A 1 83 ? -2.351 -22.821 -9.888 1.00 78.56 83 PHE A C 1
ATOM 611 O O . PHE A 1 83 ? -2.202 -24.026 -9.716 1.00 78.56 83 PHE A O 1
ATOM 618 N N . LEU A 1 84 ? -1.622 -22.157 -10.793 1.00 78.25 84 LEU A N 1
ATOM 619 C CA . LEU A 1 84 ? -0.671 -22.798 -11.715 1.00 78.25 84 LEU A CA 1
ATOM 620 C C . LEU A 1 84 ? 0.795 -22.732 -11.250 1.00 78.25 84 LEU A C 1
ATOM 622 O O . LEU A 1 84 ? 1.713 -22.932 -12.049 1.00 78.25 84 LEU A O 1
ATOM 626 N N . GLN A 1 85 ? 1.048 -22.472 -9.963 1.00 77.81 85 GLN A N 1
ATOM 627 C CA . GLN A 1 85 ? 2.404 -22.397 -9.409 1.00 77.81 85 GLN A CA 1
ATOM 628 C C . GLN A 1 85 ? 3.206 -23.679 -9.674 1.00 77.81 85 GLN A C 1
ATOM 630 O O . GLN A 1 85 ? 4.409 -23.614 -9.921 1.00 77.81 85 GLN A O 1
ATOM 635 N N . HIS A 1 86 ? 2.553 -24.841 -9.672 1.00 73.81 86 HIS A N 1
ATOM 636 C CA . HIS A 1 86 ? 3.189 -26.132 -9.943 1.00 73.81 86 HIS A CA 1
ATOM 637 C C . HIS A 1 86 ? 3.767 -26.237 -11.365 1.00 73.81 86 HIS A C 1
ATOM 639 O O . HIS A 1 86 ? 4.794 -26.877 -11.550 1.00 73.81 86 HIS A O 1
ATOM 645 N N . ILE A 1 87 ? 3.180 -25.541 -12.346 1.00 77.50 87 ILE A N 1
ATOM 646 C CA . ILE A 1 87 ? 3.663 -25.508 -13.741 1.00 77.50 87 ILE A CA 1
ATOM 647 C C . ILE A 1 87 ? 4.795 -24.483 -13.910 1.00 77.50 87 ILE A C 1
ATOM 649 O O . ILE A 1 87 ? 5.687 -24.635 -14.748 1.00 77.50 87 ILE A O 1
ATOM 653 N N . ALA A 1 88 ? 4.753 -23.401 -13.130 1.00 68.25 88 ALA A N 1
ATOM 654 C CA . ALA A 1 88 ? 5.763 -22.345 -13.155 1.00 68.25 88 ALA A CA 1
ATOM 655 C C . ALA A 1 88 ? 6.994 -22.649 -12.279 1.00 68.25 88 ALA A C 1
ATOM 657 O O . ALA A 1 88 ? 8.011 -21.960 -12.387 1.00 68.25 88 ALA A O 1
ATOM 658 N N . SER A 1 89 ? 6.919 -23.666 -11.415 1.00 65.81 89 SER A N 1
ATOM 659 C CA . SER A 1 89 ? 7.989 -24.025 -10.484 1.00 65.81 89 SER A CA 1
ATOM 660 C C . SER A 1 89 ? 9.252 -24.435 -11.251 1.00 65.81 89 SER A C 1
ATOM 662 O O . SER A 1 89 ? 9.245 -25.392 -12.014 1.00 65.81 89 SER A O 1
ATOM 664 N N . GLY A 1 90 ? 10.338 -23.678 -11.064 1.00 63.88 90 GLY A N 1
ATOM 665 C CA . GLY A 1 90 ? 11.642 -23.923 -11.696 1.00 63.88 90 GLY A CA 1
ATOM 666 C C . GLY A 1 90 ? 11.923 -23.101 -12.958 1.00 63.88 90 GLY A C 1
ATOM 667 O O . GLY A 1 90 ? 13.069 -23.064 -13.403 1.00 63.88 90 GLY A O 1
ATOM 668 N N . LYS A 1 91 ? 10.938 -22.376 -13.509 1.00 65.81 91 LYS A N 1
ATOM 669 C CA . LYS A 1 91 ? 11.171 -21.506 -14.674 1.00 65.81 91 LYS A CA 1
ATOM 670 C C . LYS A 1 91 ? 11.892 -20.217 -14.258 1.00 65.81 91 LYS A C 1
ATOM 672 O O . LYS A 1 91 ? 11.488 -19.608 -13.265 1.00 65.81 91 LYS A O 1
ATOM 677 N N . PRO A 1 92 ? 12.936 -19.778 -14.988 1.00 62.97 92 PRO A N 1
ATOM 678 C CA . PRO A 1 92 ? 13.631 -18.537 -14.670 1.00 62.97 92 PRO A CA 1
ATOM 679 C C . PRO A 1 92 ? 12.653 -17.357 -14.692 1.00 62.97 92 PRO A C 1
ATOM 681 O O . PRO A 1 92 ? 11.861 -17.196 -15.622 1.00 62.97 92 PRO A O 1
ATOM 684 N N . GLU A 1 93 ? 12.697 -16.545 -13.639 1.00 64.31 93 GLU A N 1
ATOM 685 C CA . GLU A 1 93 ? 11.810 -15.400 -13.469 1.00 64.31 93 GLU A CA 1
ATOM 686 C C . GLU A 1 93 ? 12.463 -14.166 -14.098 1.00 64.31 93 GLU A C 1
ATOM 688 O O . GLU A 1 93 ? 13.638 -13.860 -13.860 1.00 64.31 93 GLU A O 1
ATOM 693 N N . ARG A 1 94 ? 11.680 -13.424 -14.883 1.00 63.47 94 ARG A N 1
ATOM 694 C CA . ARG A 1 94 ? 12.075 -12.108 -15.385 1.00 63.47 94 ARG A CA 1
ATOM 695 C C . ARG A 1 94 ? 12.212 -11.148 -14.208 1.00 63.47 94 ARG A C 1
ATOM 697 O O . ARG A 1 94 ? 11.230 -10.823 -13.545 1.00 63.47 94 ARG A O 1
ATOM 704 N N . GLN A 1 95 ? 13.427 -10.676 -13.943 1.00 64.38 95 GLN A N 1
ATOM 705 C CA . GLN A 1 95 ? 13.673 -9.659 -12.926 1.00 64.38 95 GLN A CA 1
ATOM 706 C C . GLN A 1 95 ? 14.293 -8.413 -13.549 1.00 64.38 95 GLN A C 1
ATOM 708 O O . GLN A 1 95 ? 15.084 -8.479 -14.485 1.00 64.38 95 GLN A O 1
ATOM 713 N N . ARG A 1 96 ? 13.927 -7.249 -13.009 1.00 66.69 96 ARG A N 1
ATOM 714 C CA . ARG A 1 96 ? 14.503 -5.966 -13.425 1.00 66.69 96 ARG A CA 1
ATOM 715 C C . ARG A 1 96 ? 15.996 -5.928 -13.124 1.00 66.69 96 ARG A C 1
ATOM 717 O O . ARG A 1 96 ? 16.405 -6.331 -12.033 1.00 66.69 96 ARG A O 1
ATOM 724 N N . THR A 1 97 ? 16.769 -5.378 -14.054 1.00 69.06 97 THR A N 1
ATOM 725 C CA . THR A 1 97 ? 18.224 -5.220 -13.913 1.00 69.06 97 THR A CA 1
ATOM 726 C C . THR A 1 97 ? 18.586 -4.222 -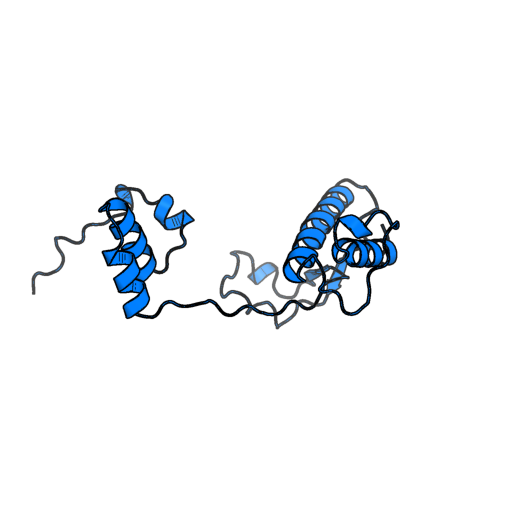12.810 1.00 69.06 97 THR A C 1
ATOM 728 O O . THR A 1 97 ? 19.511 -4.462 -12.040 1.00 69.06 97 THR A O 1
ATOM 731 N N . ILE A 1 98 ? 17.814 -3.135 -12.678 1.00 74.56 98 ILE A N 1
ATOM 732 C CA . ILE A 1 98 ? 18.036 -2.087 -11.672 1.00 74.56 98 ILE A CA 1
ATOM 733 C C . ILE A 1 98 ? 16.961 -2.161 -10.588 1.00 74.56 98 ILE A C 1
ATOM 735 O O . ILE A 1 98 ? 15.759 -2.114 -10.861 1.00 74.56 98 ILE A O 1
ATOM 739 N N . LYS A 1 99 ? 17.406 -2.233 -9.332 1.00 81.56 99 LYS A N 1
ATOM 740 C CA . LYS A 1 99 ? 16.564 -2.092 -8.143 1.00 81.56 99 LYS A CA 1
ATOM 741 C C . LYS A 1 99 ? 17.377 -1.445 -7.029 1.00 81.56 99 LYS A C 1
ATOM 743 O O . LYS A 1 99 ? 18.476 -1.896 -6.726 1.00 81.56 99 LYS A O 1
ATOM 748 N N . LEU A 1 100 ? 16.811 -0.439 -6.371 1.00 85.00 100 LEU A N 1
ATOM 749 C CA . LEU A 1 100 ? 17.404 0.127 -5.163 1.00 85.00 100 LEU A CA 1
ATOM 750 C C . LEU A 1 100 ? 17.080 -0.750 -3.952 1.00 85.00 100 LEU A C 1
ATOM 752 O O . LEU A 1 100 ? 15.941 -1.205 -3.788 1.00 85.00 100 LEU A O 1
ATOM 756 N N . LYS A 1 101 ? 18.064 -0.963 -3.073 1.00 85.12 101 LYS A N 1
ATOM 757 C CA . LYS A 1 101 ? 17.826 -1.583 -1.765 1.00 85.12 101 LYS A CA 1
ATOM 758 C C . LYS A 1 101 ? 16.915 -0.651 -0.966 1.00 85.12 101 LYS A C 1
ATOM 760 O O . LYS A 1 101 ? 17.294 0.467 -0.639 1.00 85.12 101 LYS A O 1
ATOM 765 N N . ALA A 1 102 ? 15.691 -1.100 -0.718 1.00 84.38 102 ALA A N 1
ATOM 766 C CA . ALA A 1 102 ? 14.721 -0.378 0.090 1.00 84.38 102 ALA A CA 1
ATOM 767 C C . ALA A 1 102 ? 14.654 -1.020 1.471 1.00 84.38 102 ALA A C 1
ATOM 769 O O . ALA A 1 102 ? 14.627 -2.248 1.573 1.00 84.38 102 ALA A O 1
ATOM 770 N N . ASP A 1 103 ? 14.616 -0.186 2.505 1.00 81.50 103 ASP A N 1
ATOM 771 C CA . ASP A 1 103 ? 14.430 -0.661 3.867 1.00 81.50 103 ASP A CA 1
ATOM 772 C C . ASP A 1 103 ? 13.026 -1.258 4.051 1.00 81.50 103 ASP A C 1
ATOM 774 O O . ASP A 1 103 ? 12.034 -0.773 3.487 1.00 81.50 103 ASP A O 1
ATOM 778 N N . ARG A 1 104 ? 12.943 -2.345 4.821 1.00 77.00 104 ARG A N 1
ATOM 779 C CA . ARG A 1 104 ? 11.684 -3.038 5.084 1.00 77.00 104 ARG A CA 1
ATOM 780 C C . ARG A 1 104 ? 11.031 -2.389 6.297 1.00 77.00 104 ARG A C 1
ATOM 782 O O . ARG A 1 104 ? 11.319 -2.747 7.435 1.00 77.00 104 ARG A O 1
ATOM 789 N N . ARG A 1 105 ? 10.115 -1.452 6.039 1.00 78.06 105 ARG A N 1
ATOM 790 C CA . ARG A 1 105 ? 9.324 -0.810 7.096 1.00 78.06 105 ARG A CA 1
ATOM 791 C C . ARG A 1 105 ? 8.567 -1.868 7.894 1.00 78.06 105 ARG A C 1
ATOM 793 O O . ARG A 1 105 ? 7.797 -2.643 7.324 1.00 78.06 105 ARG A O 1
ATOM 800 N N . ARG A 1 106 ? 8.788 -1.886 9.207 1.00 81.88 106 ARG A N 1
ATOM 801 C CA . ARG A 1 106 ? 7.971 -2.676 10.129 1.00 81.88 106 ARG A CA 1
ATOM 802 C C . ARG A 1 106 ? 6.585 -2.030 10.229 1.00 81.88 106 ARG A C 1
ATOM 804 O O . ARG A 1 106 ? 6.518 -0.797 10.273 1.00 81.88 106 ARG A O 1
ATOM 811 N N . PRO A 1 107 ? 5.496 -2.819 10.238 1.00 83.44 107 PRO A N 1
ATOM 812 C CA . PRO A 1 107 ? 4.175 -2.287 10.539 1.00 83.44 107 PRO A CA 1
ATOM 813 C C . PRO A 1 107 ? 4.219 -1.539 11.871 1.00 83.44 107 PRO A C 1
ATOM 815 O O . PRO A 1 107 ? 4.795 -2.032 12.842 1.00 83.44 107 PRO A O 1
ATOM 818 N N . ARG A 1 108 ? 3.648 -0.336 11.902 1.00 89.50 108 ARG A N 1
ATOM 819 C CA . ARG A 1 108 ? 3.390 0.356 13.164 1.00 89.50 108 ARG A CA 1
ATOM 820 C C . ARG A 1 108 ? 2.110 -0.236 13.731 1.00 89.50 108 ARG A C 1
ATOM 822 O O . ARG A 1 108 ? 1.099 -0.243 13.036 1.00 89.50 108 ARG A O 1
ATOM 829 N N . VAL A 1 109 ? 2.192 -0.761 14.945 1.00 91.62 109 VAL A N 1
ATOM 830 C CA . VAL A 1 109 ? 1.064 -1.372 15.649 1.00 91.62 109 VAL A CA 1
ATOM 831 C C . VAL A 1 109 ? 0.589 -0.433 16.745 1.00 91.62 109 VAL A C 1
ATOM 833 O O . VAL A 1 109 ? 1.399 0.275 17.345 1.00 91.62 109 VAL A O 1
ATOM 836 N N . LEU A 1 110 ? -0.720 -0.410 16.968 1.00 94.31 110 LEU A N 1
ATOM 837 C CA . LEU A 1 110 ? -1.326 0.332 18.064 1.00 94.31 110 LEU A CA 1
ATOM 838 C C . LEU A 1 110 ? -1.229 -0.494 19.346 1.00 94.31 110 LEU A C 1
ATOM 840 O O . LEU A 1 110 ? -1.367 -1.718 19.310 1.00 94.31 110 LEU A O 1
ATOM 844 N N . THR A 1 111 ? -1.010 0.169 20.478 1.00 96.12 111 THR A N 1
ATOM 845 C CA . THR A 1 111 ? -1.238 -0.461 21.784 1.00 96.12 111 THR A CA 1
ATOM 846 C C . THR A 1 111 ? -2.738 -0.574 22.054 1.00 96.12 111 THR A C 1
ATOM 848 O O . THR A 1 111 ? -3.534 0.162 21.470 1.00 96.12 111 THR A O 1
ATOM 851 N N . ALA A 1 112 ? -3.133 -1.452 22.981 1.00 95.75 112 ALA A N 1
ATOM 852 C CA . ALA A 1 112 ? -4.534 -1.578 23.391 1.00 95.75 112 ALA A CA 1
ATOM 853 C C . ALA A 1 112 ? -5.121 -0.230 23.854 1.00 95.75 112 ALA A C 1
ATOM 855 O O . ALA A 1 112 ? -6.217 0.141 23.450 1.00 95.75 112 ALA A O 1
ATOM 856 N N . THR A 1 113 ? -4.354 0.555 24.616 1.00 97.75 113 THR A N 1
ATOM 857 C CA . THR A 1 113 ? -4.762 1.892 25.072 1.00 97.75 113 THR A CA 1
ATOM 858 C C . THR A 1 113 ? -4.949 2.873 23.914 1.00 97.75 113 THR A C 1
ATOM 860 O O . THR A 1 113 ? -5.904 3.642 23.912 1.00 97.75 113 THR A O 1
ATOM 863 N N . GLN A 1 114 ? -4.066 2.847 22.911 1.00 97.75 114 GLN A N 1
ATOM 864 C CA . GLN A 1 114 ? -4.203 3.698 21.724 1.00 97.75 114 GLN A CA 1
ATOM 865 C C . GLN A 1 114 ? -5.415 3.300 20.879 1.00 97.75 114 GLN A C 1
ATOM 867 O O . GLN A 1 114 ? -6.126 4.173 20.391 1.00 97.75 114 GLN A O 1
ATOM 872 N N . ALA A 1 115 ? -5.659 1.998 20.717 1.00 96.81 115 ALA A N 1
ATOM 873 C CA . ALA A 1 115 ? -6.831 1.498 20.011 1.00 96.81 115 ALA A CA 1
ATOM 874 C C . ALA A 1 115 ? -8.128 1.904 20.731 1.00 96.81 115 ALA A C 1
ATOM 876 O O . ALA A 1 115 ? -9.035 2.434 20.095 1.00 96.81 115 ALA A O 1
ATOM 877 N N . GLN A 1 116 ? -8.178 1.752 22.057 1.00 97.38 116 GLN A N 1
ATOM 878 C CA . GLN A 1 116 ? -9.323 2.162 22.868 1.00 97.38 116 GLN A CA 1
ATOM 879 C C . GLN A 1 116 ? -9.587 3.670 22.766 1.00 97.38 116 GLN A C 1
ATOM 881 O O . GLN A 1 116 ? -10.718 4.076 22.523 1.00 97.38 116 GLN A O 1
ATOM 886 N N . ALA A 1 117 ? -8.540 4.499 22.837 1.00 98.06 117 ALA A N 1
ATOM 887 C CA . ALA A 1 117 ? -8.670 5.947 22.676 1.00 98.06 117 ALA A CA 1
ATOM 888 C C . ALA A 1 117 ? -9.257 6.347 21.308 1.00 98.06 117 ALA A C 1
ATOM 890 O O . ALA A 1 117 ? -10.038 7.290 21.230 1.00 98.06 117 ALA A O 1
ATOM 891 N N . ILE A 1 118 ? -8.917 5.624 20.232 1.00 97.06 118 ILE A N 1
ATOM 892 C CA . ILE A 1 118 ? -9.513 5.846 18.904 1.00 97.06 118 ILE A CA 1
ATOM 893 C C . ILE A 1 118 ? -10.998 5.471 18.908 1.00 97.06 118 ILE A C 1
ATOM 895 O O . ILE A 1 118 ? -11.816 6.232 18.395 1.00 97.06 118 ILE A O 1
ATOM 899 N N . LEU A 1 119 ? -11.354 4.323 19.493 1.00 97.50 119 LEU A N 1
ATOM 900 C CA . LEU A 1 119 ? -12.749 3.885 19.582 1.00 97.50 119 LEU A CA 1
ATOM 901 C C . LEU A 1 119 ? -13.600 4.876 20.384 1.00 97.50 119 LEU A C 1
ATOM 903 O O . LEU A 1 119 ? -14.737 5.151 19.999 1.00 97.50 119 LEU A O 1
ATOM 907 N N . ASP A 1 120 ? -13.062 5.417 21.474 1.00 97.75 120 ASP A N 1
ATOM 908 C CA . ASP A 1 120 ? -13.766 6.357 22.354 1.00 97.75 120 ASP A CA 1
ATOM 909 C C . ASP A 1 120 ? -13.870 7.768 21.766 1.00 97.75 120 ASP A C 1
ATOM 911 O O . ASP A 1 120 ? -14.803 8.495 22.093 1.00 97.75 120 ASP A O 1
ATOM 915 N N . ALA A 1 121 ? -12.975 8.136 20.846 1.00 98.00 121 ALA A N 1
ATOM 916 C CA . ALA A 1 121 ? -13.053 9.388 20.097 1.00 98.00 121 ALA A CA 1
ATOM 917 C C . ALA A 1 121 ? -14.050 9.350 18.918 1.00 98.00 121 ALA A C 1
ATOM 919 O O . ALA A 1 121 ? -14.281 10.377 18.281 1.00 98.00 121 ALA A O 1
ATOM 920 N N . CYS A 1 122 ? -14.622 8.189 18.580 1.00 98.00 122 CYS A N 1
ATOM 921 C CA . CYS A 1 122 ? -15.584 8.072 17.483 1.00 98.00 122 CYS A CA 1
ATOM 922 C C . CYS A 1 122 ? -16.957 8.640 17.880 1.00 98.00 122 CYS A C 1
ATOM 924 O O . CYS A 1 122 ? -17.665 8.043 18.687 1.00 98.00 122 CYS A O 1
ATOM 926 N N . GLU A 1 123 ? -17.377 9.735 17.244 1.00 97.50 123 GLU A N 1
ATOM 927 C CA . GLU A 1 123 ? -18.695 10.356 17.474 1.00 97.50 123 GLU A CA 1
ATOM 928 C C . GLU A 1 123 ? -19.856 9.565 16.842 1.00 97.50 123 GLU A C 1
ATOM 930 O O . GLU A 1 123 ? -20.999 9.639 17.296 1.00 97.50 123 GLU A O 1
ATOM 935 N N . HIS A 1 124 ? -19.580 8.782 15.794 1.00 97.50 124 HIS A N 1
ATOM 936 C CA . HIS A 1 124 ? -20.585 8.002 15.075 1.00 97.50 124 HIS A CA 1
ATOM 937 C C . HIS A 1 124 ? -20.382 6.495 15.248 1.00 97.50 124 HIS A C 1
ATOM 939 O O . HIS A 1 124 ? -19.277 5.971 15.089 1.00 97.50 124 HIS A O 1
ATOM 945 N N . LEU A 1 125 ? -21.488 5.767 15.455 1.00 96.19 125 LEU A N 1
ATOM 946 C CA . LEU A 1 125 ? -21.488 4.301 15.560 1.00 96.19 125 LEU A CA 1
ATOM 947 C C . LEU A 1 125 ? -20.907 3.618 14.318 1.00 96.19 125 LEU A C 1
ATOM 949 O O . LEU A 1 125 ? -20.251 2.592 14.446 1.00 96.19 125 LEU A O 1
ATOM 953 N N . ARG A 1 126 ? -21.105 4.199 13.128 1.00 95.12 126 ARG A N 1
ATOM 954 C CA . ARG A 1 126 ? -20.519 3.698 11.876 1.00 95.12 126 ARG A CA 1
ATOM 955 C C . ARG A 1 126 ? -18.993 3.681 11.935 1.00 95.12 126 ARG A C 1
ATOM 957 O O . ARG A 1 126 ? -18.373 2.696 11.547 1.00 95.12 126 ARG A O 1
ATOM 964 N N . ASP A 1 127 ? -18.399 4.769 12.409 1.00 96.69 127 ASP A N 1
ATOM 965 C CA . ASP A 1 127 ? -16.948 4.928 12.431 1.00 96.69 127 ASP A CA 1
ATOM 966 C C . ASP A 1 127 ? -16.355 4.044 13.542 1.00 96.69 127 ASP A C 1
ATOM 968 O O . ASP A 1 127 ? -15.366 3.345 13.313 1.00 96.69 127 ASP A O 1
ATOM 972 N N . ARG A 1 128 ? -17.041 3.952 14.694 1.00 97.62 128 ARG A N 1
ATOM 973 C CA . ARG A 1 128 ? -16.689 3.015 15.773 1.00 97.62 128 ARG A CA 1
ATOM 974 C C . ARG A 1 128 ? -16.761 1.555 15.315 1.00 97.62 128 ARG A C 1
ATOM 976 O O . ARG A 1 128 ? -15.835 0.797 15.591 1.00 97.62 128 ARG A O 1
ATOM 983 N N . LEU A 1 129 ? -17.812 1.171 14.585 1.00 95.31 129 LEU A N 1
ATOM 984 C CA . LEU A 1 129 ? -17.956 -0.162 13.990 1.00 95.31 129 LEU A CA 1
ATOM 985 C C . LEU A 1 129 ? -16.813 -0.459 13.016 1.00 95.31 129 LEU A C 1
ATOM 987 O O . LEU A 1 129 ? -16.223 -1.531 13.089 1.00 95.31 129 LEU A O 1
ATOM 991 N N . LEU A 1 130 ? -16.479 0.485 12.131 1.00 96.56 130 LEU A N 1
ATOM 992 C CA . LEU A 1 130 ? -15.393 0.317 11.167 1.00 96.56 130 LEU A CA 1
ATOM 993 C C . LEU A 1 130 ? -14.053 0.067 11.871 1.00 96.56 130 LEU A C 1
ATOM 995 O O . LEU A 1 130 ? -13.345 -0.874 11.518 1.00 96.56 130 LEU A O 1
ATOM 999 N N . PHE A 1 131 ? -13.704 0.876 12.874 1.00 96.88 131 PHE A N 1
ATOM 1000 C CA . PHE A 1 131 ? -12.455 0.692 13.614 1.00 96.88 131 PHE A CA 1
ATOM 1001 C C . PHE A 1 131 ? -12.434 -0.603 14.429 1.00 96.88 131 PHE A C 1
ATOM 1003 O O . PHE A 1 131 ? -11.412 -1.289 14.414 1.00 96.88 131 PHE A O 1
ATOM 1010 N N . ALA A 1 132 ? -13.541 -0.967 15.083 1.00 96.31 132 ALA A N 1
ATOM 1011 C CA . ALA A 1 132 ? -13.651 -2.228 15.814 1.00 96.31 132 ALA A CA 1
ATOM 1012 C C . ALA A 1 132 ? -13.495 -3.436 14.876 1.00 96.31 132 ALA A C 1
ATOM 1014 O O . ALA A 1 132 ? -12.680 -4.317 15.133 1.00 96.31 132 ALA A O 1
ATOM 1015 N N . LEU A 1 133 ? -14.177 -3.426 13.725 1.00 95.38 133 LEU A N 1
ATOM 1016 C CA . LEU A 1 133 ? -14.066 -4.476 12.711 1.00 95.38 133 LEU A CA 1
ATOM 1017 C C . LEU A 1 133 ? -12.619 -4.643 12.229 1.00 95.38 133 LEU A C 1
ATOM 1019 O O . LEU A 1 133 ? -12.115 -5.764 12.163 1.00 95.38 133 LEU A O 1
ATOM 1023 N N . LEU A 1 134 ? -11.942 -3.538 11.900 1.00 95.88 134 LEU A N 1
ATOM 1024 C CA . LEU A 1 134 ? -10.544 -3.560 11.458 1.00 95.88 134 LEU A CA 1
ATOM 1025 C C . LEU A 1 134 ? -9.603 -4.093 12.544 1.00 95.88 134 LEU A C 1
ATOM 1027 O O . LEU A 1 134 ? -8.659 -4.814 12.219 1.00 95.88 134 LEU A O 1
ATOM 1031 N N . LEU A 1 135 ? -9.850 -3.741 13.809 1.00 95.38 135 LEU A N 1
ATOM 1032 C CA . LEU A 1 135 ? -9.051 -4.180 14.950 1.00 95.38 135 LEU A CA 1
ATOM 1033 C C . LEU A 1 135 ? -9.210 -5.682 15.215 1.00 95.38 135 LEU A C 1
ATOM 1035 O O . LEU A 1 135 ? -8.204 -6.375 15.356 1.00 95.38 135 LEU A O 1
ATOM 1039 N N . ASP A 1 136 ? -10.447 -6.178 15.235 1.00 93.50 136 ASP A N 1
ATOM 1040 C CA . ASP A 1 136 ? -10.755 -7.550 15.651 1.00 93.50 136 ASP A CA 1
ATOM 1041 C C . ASP A 1 136 ? -10.485 -8.581 14.551 1.00 93.50 136 ASP A C 1
ATOM 1043 O O . ASP A 1 136 ? -10.078 -9.709 14.829 1.00 93.50 136 ASP A O 1
ATOM 1047 N N . THR A 1 137 ? -10.690 -8.208 13.284 1.00 93.44 137 THR A N 1
ATOM 1048 C CA . THR A 1 137 ? -10.565 -9.145 12.151 1.00 93.44 137 THR A CA 1
ATOM 1049 C C . THR A 1 137 ? -9.268 -8.982 11.364 1.00 93.44 137 THR A C 1
ATOM 1051 O O . THR A 1 137 ? -8.842 -9.907 10.670 1.00 93.44 137 THR A O 1
ATOM 1054 N N . GLY A 1 138 ? -8.633 -7.806 11.429 1.00 92.38 138 GLY A N 1
ATOM 1055 C CA . GLY A 1 138 ? -7.453 -7.487 10.626 1.00 92.38 138 GLY A CA 1
ATOM 1056 C C . GLY A 1 138 ? -7.714 -7.398 9.117 1.00 92.38 138 GLY A C 1
ATOM 1057 O O . GLY A 1 138 ? -6.758 -7.456 8.336 1.00 92.38 138 GLY A O 1
ATOM 1058 N N . VAL A 1 139 ? -8.977 -7.272 8.686 1.00 94.88 139 VAL A N 1
ATOM 1059 C CA . VAL A 1 139 ? -9.324 -7.083 7.268 1.00 94.88 139 VAL A CA 1
ATOM 1060 C C . VAL A 1 139 ? -8.726 -5.788 6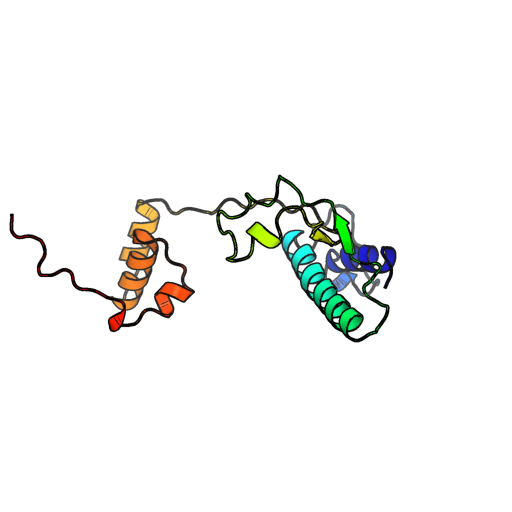.719 1.00 94.88 139 VAL A C 1
ATOM 1062 O O . VAL A 1 139 ? -8.464 -4.819 7.437 1.00 94.88 139 VAL A O 1
ATOM 1065 N N . ARG A 1 140 ? -8.495 -5.739 5.406 1.00 93.75 140 ARG A N 1
ATOM 1066 C CA . ARG A 1 140 ? -8.047 -4.505 4.750 1.00 93.75 140 ARG A CA 1
ATOM 1067 C C . ARG A 1 140 ? -9.176 -3.485 4.753 1.00 93.75 140 ARG A C 1
ATOM 1069 O O . ARG A 1 140 ? -10.332 -3.836 4.558 1.00 93.75 140 ARG A O 1
ATOM 1076 N N . ILE A 1 141 ? -8.828 -2.200 4.811 1.00 95.81 141 ILE A N 1
ATOM 1077 C CA . ILE A 1 141 ? -9.817 -1.113 4.729 1.00 95.81 141 ILE A CA 1
ATOM 1078 C C . ILE A 1 141 ? -10.735 -1.230 3.501 1.00 95.81 141 ILE A C 1
ATOM 1080 O O . ILE A 1 141 ? -11.930 -1.003 3.612 1.00 95.81 141 ILE A O 1
ATOM 1084 N N . GLY A 1 142 ? -10.210 -1.648 2.345 1.00 95.75 142 GLY A N 1
ATOM 1085 C CA . GLY A 1 142 ? -11.027 -1.856 1.144 1.00 95.75 142 GLY A CA 1
ATOM 1086 C C . GLY A 1 142 ? -11.981 -3.052 1.238 1.00 95.75 142 GLY A C 1
ATOM 1087 O O . GLY A 1 142 ? -13.046 -3.010 0.640 1.00 95.75 142 GLY A O 1
ATOM 1088 N N . GLU A 1 143 ? -11.618 -4.089 1.997 1.00 95.62 143 GLU A N 1
ATOM 1089 C CA . GLU A 1 143 ? -12.489 -5.241 2.266 1.00 95.62 143 GLU A CA 1
ATOM 1090 C C . GLU A 1 143 ? -13.607 -4.823 3.233 1.00 95.62 143 GLU A C 1
ATOM 1092 O O . GLU A 1 143 ? -14.774 -5.052 2.942 1.00 95.62 143 GLU A O 1
ATOM 1097 N N . ALA A 1 144 ? -13.269 -4.108 4.314 1.00 96.06 144 ALA A N 1
ATOM 1098 C CA . ALA A 1 144 ? -14.249 -3.565 5.260 1.00 96.06 144 ALA A CA 1
ATOM 1099 C C . ALA A 1 144 ? -15.250 -2.603 4.596 1.00 96.06 144 ALA A C 1
ATOM 1101 O O . ALA A 1 144 ? -16.449 -2.697 4.831 1.00 96.06 144 ALA A O 1
ATOM 1102 N N . LEU A 1 145 ? -14.772 -1.693 3.741 1.00 96.06 145 LEU A N 1
ATOM 1103 C CA . LEU A 1 145 ? -15.633 -0.760 3.003 1.00 96.06 145 LEU A CA 1
ATOM 1104 C C . LEU A 1 145 ? -16.460 -1.444 1.903 1.00 96.06 145 LEU A C 1
ATOM 1106 O O . LEU A 1 145 ? -17.446 -0.874 1.444 1.00 96.06 145 LEU A O 1
ATOM 1110 N N . GLY A 1 146 ? -16.045 -2.631 1.457 1.00 95.00 146 GLY A N 1
ATOM 1111 C CA . GLY A 1 146 ? -16.764 -3.441 0.476 1.00 95.00 146 GLY A CA 1
ATOM 1112 C C . GLY A 1 146 ? -17.776 -4.410 1.087 1.00 95.00 146 GLY A C 1
ATOM 1113 O O . GLY A 1 146 ? -18.472 -5.081 0.325 1.00 95.00 146 GLY A O 1
ATOM 1114 N N . LEU A 1 147 ? -17.848 -4.487 2.420 1.00 94.00 147 LEU A N 1
ATOM 1115 C CA . LEU A 1 147 ? -18.705 -5.418 3.142 1.00 94.00 147 LEU A CA 1
ATOM 1116 C C . LEU A 1 147 ? -20.186 -5.117 2.882 1.00 94.00 147 LEU A C 1
ATOM 1118 O O . LEU A 1 147 ? -20.631 -3.967 2.946 1.00 94.00 147 LEU A O 1
ATOM 1122 N N . ARG A 1 148 ? -20.957 -6.165 2.611 1.00 92.12 148 ARG A N 1
ATOM 1123 C CA . ARG A 1 148 ? -22.408 -6.127 2.428 1.00 92.12 148 ARG A CA 1
ATOM 1124 C C . ARG A 1 148 ? -23.103 -6.797 3.604 1.00 92.12 148 ARG A C 1
ATOM 1126 O O . ARG A 1 148 ? -22.518 -7.608 4.312 1.00 92.12 148 ARG A O 1
ATOM 1133 N N . HIS A 1 149 ? -24.386 -6.492 3.786 1.00 89.00 149 HIS A N 1
ATOM 1134 C CA . HIS A 1 149 ? -25.199 -7.148 4.814 1.00 89.00 149 HIS A CA 1
ATOM 1135 C C . HIS A 1 149 ? -25.252 -8.671 4.617 1.00 89.00 149 HIS A C 1
ATOM 1137 O O . HIS A 1 149 ? -25.183 -9.399 5.598 1.00 89.00 149 HIS A O 1
ATOM 1143 N N . ASP A 1 150 ? -25.271 -9.142 3.367 1.00 92.00 150 ASP A N 1
ATOM 1144 C CA . ASP A 1 150 ? -25.271 -10.576 3.036 1.00 92.00 150 ASP A CA 1
ATOM 1145 C C . ASP A 1 150 ? -23.958 -11.292 3.407 1.00 92.00 150 ASP A C 1
ATOM 1147 O O . ASP A 1 150 ? -23.931 -12.517 3.495 1.00 92.00 150 ASP A O 1
ATOM 1151 N N . ASP A 1 151 ? -22.874 -10.546 3.652 1.00 90.06 151 ASP A N 1
ATOM 1152 C CA . ASP A 1 151 ? -21.604 -11.108 4.128 1.00 90.06 151 ASP A CA 1
ATOM 1153 C C . ASP A 1 151 ? -21.632 -11.380 5.647 1.00 90.06 151 ASP A C 1
ATOM 1155 O O . ASP A 1 151 ? -20.751 -12.061 6.179 1.00 90.06 151 ASP A O 1
ATOM 1159 N N . LEU A 1 152 ? -22.633 -10.852 6.365 1.00 85.44 152 LEU A N 1
ATOM 1160 C CA . LEU A 1 152 ? -22.793 -11.014 7.807 1.00 85.44 152 LEU A CA 1
ATOM 1161 C C . LEU A 1 152 ? -23.718 -12.189 8.117 1.00 85.44 152 LEU A C 1
ATOM 1163 O O . LEU A 1 152 ? -24.942 -12.093 8.049 1.00 85.44 152 LEU A O 1
ATOM 1167 N N . VAL A 1 153 ? -23.127 -13.297 8.552 1.00 85.06 153 VAL A N 1
ATOM 1168 C CA . VAL A 1 153 ? -23.888 -14.418 9.105 1.00 85.06 153 VAL A CA 1
ATOM 1169 C C . VAL A 1 153 ? -24.073 -14.193 10.602 1.00 85.06 153 VAL A C 1
ATOM 1171 O O . VAL A 1 153 ? -23.142 -14.361 11.391 1.00 85.06 153 VAL A O 1
ATOM 1174 N N . ALA A 1 154 ? -25.288 -13.832 11.013 1.00 74.75 154 ALA A N 1
ATOM 1175 C CA . ALA A 1 154 ? -25.659 -13.853 12.421 1.00 74.75 154 ALA A CA 1
ATOM 1176 C C . ALA A 1 154 ? -25.795 -15.315 12.873 1.00 74.75 154 ALA A C 1
ATOM 1178 O O . ALA A 1 154 ? -26.784 -15.982 12.580 1.00 74.75 154 ALA A O 1
ATOM 1179 N N . LEU A 1 155 ? -24.793 -15.829 13.590 1.00 66.38 155 LEU A N 1
ATOM 1180 C CA . LEU A 1 155 ? -24.810 -17.167 14.198 1.00 66.38 155 LEU A CA 1
ATOM 1181 C C . LEU A 1 155 ? -25.715 -17.213 15.447 1.00 66.38 155 LEU A C 1
ATOM 1183 O O . LEU A 1 155 ? -25.307 -17.711 16.494 1.00 66.38 155 LEU A O 1
ATOM 1187 N N . LEU A 1 156 ? -26.938 -16.686 15.355 1.00 54.50 156 LEU A N 1
ATOM 1188 C CA . LEU A 1 156 ? -27.874 -16.591 16.482 1.00 54.50 156 LEU A CA 1
ATOM 1189 C C . LEU A 1 156 ? -28.521 -17.929 16.897 1.00 54.50 156 LEU A C 1
ATOM 1191 O O . LEU A 1 156 ? -29.345 -17.917 17.797 1.00 54.50 156 LEU A O 1
ATOM 1195 N N . ASP A 1 157 ? -28.097 -19.072 16.341 1.00 55.81 157 ASP A N 1
ATOM 1196 C CA . ASP A 1 157 ? -28.697 -20.388 16.637 1.00 55.81 157 ASP A CA 1
ATOM 1197 C C . ASP A 1 157 ? -27.700 -21.521 16.962 1.00 55.81 157 ASP A C 1
ATOM 1199 O O . ASP A 1 157 ? -28.038 -22.701 16.893 1.00 55.81 157 ASP A O 1
ATOM 1203 N N . ARG A 1 158 ? -26.448 -21.223 17.341 1.00 51.41 158 ARG A N 1
ATOM 1204 C CA . ARG A 1 158 ? -25.465 -22.282 17.682 1.00 51.41 158 ARG A CA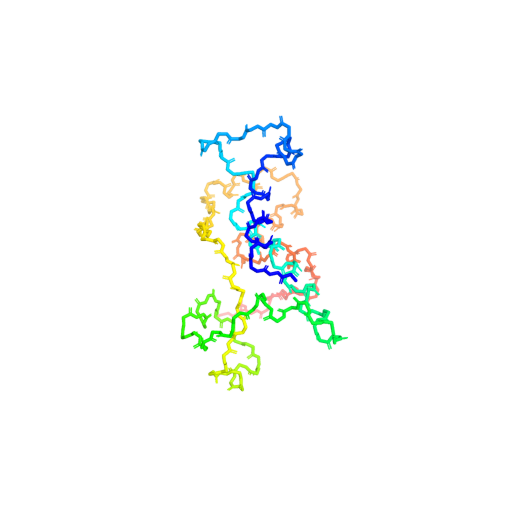 1
ATOM 1205 C C . ARG A 1 158 ? -24.792 -22.159 19.046 1.00 51.41 158 ARG A C 1
ATOM 1207 O O . ARG A 1 158 ? -23.622 -22.500 19.187 1.00 51.41 158 ARG A O 1
ATOM 1214 N N . TRP A 1 159 ? -25.568 -21.771 20.052 1.00 47.34 159 TRP A N 1
ATOM 1215 C CA . TRP A 1 159 ? -25.234 -22.010 21.459 1.00 47.34 159 TRP A CA 1
ATOM 1216 C C . TRP A 1 159 ? -26.475 -22.493 22.220 1.00 47.34 159 TRP A C 1
ATOM 1218 O O . TRP A 1 159 ? -27.073 -21.758 22.998 1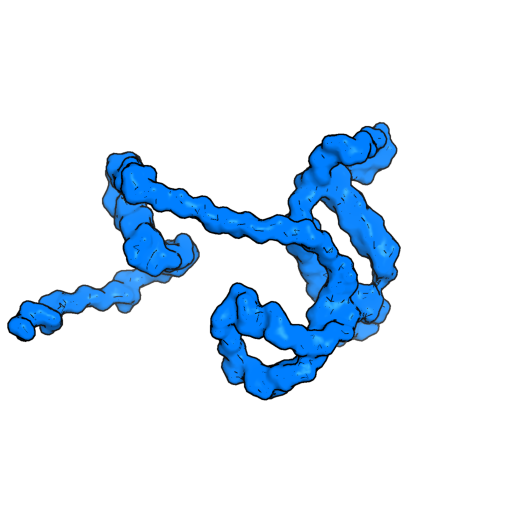.00 47.34 159 TRP A O 1
ATOM 1228 N N . THR A 1 160 ? -26.882 -23.740 21.976 1.00 47.94 160 THR A N 1
ATOM 1229 C CA . THR A 1 160 ? -27.639 -24.518 22.966 1.00 47.94 160 THR A CA 1
ATOM 1230 C C . THR A 1 160 ? -26.799 -25.739 23.349 1.00 47.94 160 THR A C 1
ATOM 1232 O O . THR A 1 160 ? -26.634 -26.653 22.544 1.00 47.94 160 THR A O 1
ATOM 1235 N N . TRP A 1 161 ? -26.285 -25.664 24.587 1.00 51.94 161 TRP A N 1
ATOM 1236 C CA . TRP A 1 161 ? -25.460 -26.602 25.375 1.00 51.94 161 TRP A CA 1
ATOM 1237 C C . TRP A 1 161 ? -23.993 -26.770 24.963 1.00 51.94 161 TRP A C 1
ATOM 1239 O O . TRP A 1 161 ? -23.697 -27.473 23.974 1.00 51.94 161 TRP A O 1
#

Secondary structure (DSSP, 8-state):
--HHHHHHHHHHHHS-GGGGGSSSPPPTTSPPSS-HHHHHHHHHHHHHHHHHHHHTT-TTSTTSEEEE---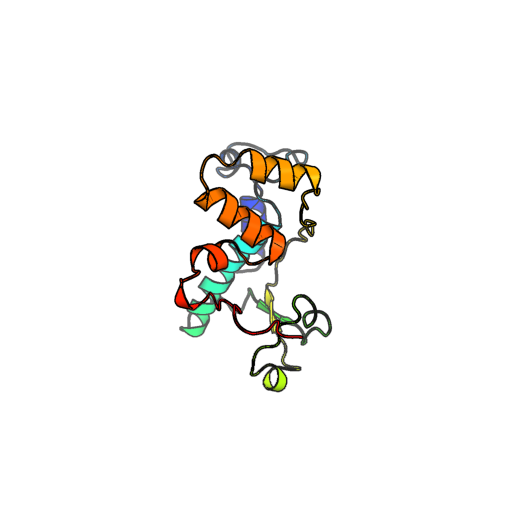TTTTTSSS---TTHHHHTTSPEEEES-------PPPP---HHHHHHHHHT-SSHHHHHHHHHHHHH---HHHHHT--GGG----TT----